Protein AF-A0AAD9QQB6-F1 (afdb_monomer_lite)

Sequence (171 aa):
MRALRDVTPCDVYANEARMSQCSCIGNFVDLTSCLRCDDSDITQTNSSLLHFPGIHPSTSRWLVENRKVKLVGIDTPSIDYGQSTLYESHRILYAENIPGLENVAHMDKLPAKGFTMYAAPMFIAGGSGGPCRIFARLDDKKCTVNAGDRLNSFGVLWVTLILAFIGFLDF

Organism: Acropora cervicornis (NCBI:txid6130)

Radius of gyration: 24.5 Å; chains: 1; bounding box: 67×31×81 Å

Secondary structure (DSSP, 8-state):
-----PBPHHHHHHHHHHHTTS-----EEE--TT-PPPGGGGG-S-GGG-----B-HHHHHHHHHHH--SEEE-SSS-SS-TT-SS-HHHHHHHHTT--EE-S---GGGS-SSSEEEEEEE---TT-S---EEEEEEEP--------S----HHHHHHHHHHHHHHTTS--

Structure (mmCIF, N/CA/C/O backbone):
data_AF-A0AAD9QQB6-F1
#
_entry.id   AF-A0AAD9QQB6-F1
#
loop_
_atom_site.group_PDB
_atom_site.id
_atom_site.type_symbol
_atom_site.label_atom_id
_atom_site.label_alt_id
_atom_site.label_comp_id
_atom_site.label_asym_id
_atom_site.label_entity_id
_atom_site.label_seq_id
_atom_site.pdbx_PDB_ins_code
_atom_site.Cartn_x
_atom_site.Cartn_y
_atom_site.Cartn_z
_atom_site.occupancy
_atom_site.B_iso_or_equiv
_atom_site.auth_seq_id
_atom_site.auth_comp_id
_atom_site.auth_asym_id
_atom_site.auth_atom_id
_atom_site.pdbx_PDB_model_num
ATOM 1 N N . MET A 1 1 ? -20.393 -5.158 -12.536 1.00 28.23 1 MET A N 1
ATOM 2 C CA . MET A 1 1 ? -19.004 -5.055 -13.029 1.00 28.23 1 MET A CA 1
ATOM 3 C C . MET A 1 1 ? -18.629 -3.585 -13.036 1.00 28.23 1 MET A C 1
ATOM 5 O O . MET A 1 1 ? -19.230 -2.825 -13.785 1.00 28.23 1 MET A O 1
ATOM 9 N N . ARG A 1 2 ? -17.754 -3.149 -12.125 1.00 39.59 2 ARG A N 1
ATOM 10 C CA . ARG A 1 2 ? -17.194 -1.791 -12.158 1.00 39.59 2 ARG A CA 1
ATOM 11 C C . ARG A 1 2 ? -16.016 -1.853 -13.132 1.00 39.59 2 ARG A C 1
ATOM 13 O O . ARG A 1 2 ? -15.224 -2.780 -13.020 1.00 39.59 2 ARG A O 1
ATOM 20 N N . ALA A 1 3 ? -15.966 -0.959 -14.118 1.00 39.19 3 ALA A N 1
ATOM 21 C CA . ALA A 1 3 ? -14.878 -0.921 -15.094 1.00 39.19 3 ALA A CA 1
ATOM 22 C C . ALA A 1 3 ? -13.520 -0.863 -14.375 1.00 39.19 3 ALA A C 1
ATOM 24 O O . ALA A 1 3 ? -13.401 -0.130 -13.390 1.00 39.19 3 ALA A O 1
ATOM 25 N N . LEU A 1 4 ? -12.540 -1.630 -14.863 1.00 59.97 4 LEU A N 1
ATOM 26 C CA . LEU A 1 4 ? -11.145 -1.561 -14.431 1.00 59.97 4 LEU A CA 1
ATOM 27 C C . LEU A 1 4 ? -10.637 -0.153 -14.756 1.00 59.97 4 LEU A C 1
ATOM 29 O O . LEU A 1 4 ? -10.310 0.155 -15.898 1.00 59.97 4 LEU A O 1
ATOM 33 N N . ARG A 1 5 ? -10.691 0.737 -13.771 1.00 69.44 5 ARG A N 1
ATOM 34 C CA . ARG A 1 5 ? -10.195 2.106 -13.872 1.00 69.44 5 ARG A CA 1
ATOM 35 C C . ARG A 1 5 ? -9.422 2.429 -12.614 1.00 69.44 5 ARG A C 1
ATOM 37 O O . ARG A 1 5 ? -9.797 1.970 -11.533 1.00 69.44 5 ARG A O 1
ATOM 44 N N . ASP A 1 6 ? -8.397 3.248 -12.773 1.00 72.00 6 ASP A N 1
ATOM 45 C CA . ASP A 1 6 ? -7.561 3.661 -11.658 1.00 72.00 6 ASP A CA 1
ATOM 46 C C . ASP A 1 6 ? -8.363 4.421 -10.603 1.00 72.00 6 ASP A C 1
ATOM 48 O O . ASP A 1 6 ? -9.362 5.101 -10.888 1.00 72.00 6 ASP A O 1
ATOM 52 N N . VAL A 1 7 ? -7.897 4.311 -9.363 1.00 73.88 7 VAL A N 1
ATOM 53 C CA . VAL A 1 7 ? -8.499 5.007 -8.230 1.00 73.88 7 VAL A CA 1
ATOM 54 C C . VAL A 1 7 ? -8.124 6.481 -8.302 1.00 73.88 7 VAL A C 1
ATOM 56 O O . VAL A 1 7 ? -6.943 6.831 -8.229 1.00 73.88 7 VAL A O 1
ATOM 59 N N . THR A 1 8 ? -9.128 7.350 -8.426 1.00 79.56 8 THR A N 1
ATOM 60 C CA . THR A 1 8 ? -8.969 8.813 -8.465 1.00 79.56 8 THR A CA 1
ATOM 61 C C . THR A 1 8 ? -9.259 9.447 -7.097 1.00 79.56 8 THR A C 1
ATOM 63 O O . THR A 1 8 ? -9.941 8.830 -6.273 1.00 79.56 8 THR A O 1
ATOM 66 N N . PRO A 1 9 ? -8.847 10.706 -6.840 1.00 73.56 9 PRO A N 1
ATOM 67 C CA . PRO A 1 9 ? -9.163 11.377 -5.577 1.00 73.56 9 PRO A CA 1
ATOM 68 C C . PRO A 1 9 ? -10.673 11.448 -5.311 1.00 73.56 9 PRO A C 1
ATOM 70 O O . PRO A 1 9 ? -11.120 11.286 -4.177 1.00 73.56 9 PRO A O 1
ATOM 73 N N . CYS A 1 10 ? -11.478 11.624 -6.364 1.00 75.31 10 CYS A N 1
ATOM 74 C CA . CYS A 1 10 ? -12.937 11.644 -6.276 1.00 75.31 10 CYS A CA 1
ATOM 75 C C . CYS A 1 10 ? -13.514 10.327 -5.739 1.00 75.31 10 CYS A C 1
ATOM 77 O O . CYS A 1 10 ? -14.522 10.350 -5.037 1.00 75.31 10 CYS A O 1
ATOM 79 N N . ASP A 1 11 ? -12.883 9.189 -6.038 1.00 71.31 11 ASP A N 1
ATOM 80 C CA . ASP A 1 11 ? -13.319 7.885 -5.533 1.00 71.31 11 ASP A CA 1
ATOM 81 C C . ASP A 1 11 ? -13.056 7.748 -4.040 1.00 71.31 11 ASP A C 1
ATOM 83 O O . ASP A 1 11 ? -13.922 7.264 -3.309 1.00 71.31 11 ASP A O 1
ATOM 87 N N . VAL A 1 12 ? -11.898 8.235 -3.585 1.00 69.94 12 VAL A N 1
ATOM 88 C CA . VAL A 1 12 ? -11.547 8.267 -2.161 1.00 69.94 12 VAL A CA 1
ATOM 89 C C . VAL A 1 12 ? -12.543 9.139 -1.404 1.00 69.94 12 VAL A C 1
ATOM 91 O O . VAL A 1 12 ? -13.150 8.676 -0.441 1.00 69.94 12 VAL A O 1
ATOM 94 N N . TYR A 1 13 ? -12.828 10.343 -1.905 1.00 68.19 13 TYR A N 1
ATOM 95 C CA . TYR A 1 13 ? -13.853 11.218 -1.333 1.00 68.19 13 TYR A CA 1
ATOM 96 C C . TYR A 1 13 ? -15.255 10.600 -1.341 1.00 68.19 13 TYR A C 1
ATOM 98 O O . TYR A 1 13 ? -15.980 10.702 -0.353 1.00 68.19 13 TYR A O 1
ATOM 106 N N . ALA A 1 14 ? -15.669 9.956 -2.435 1.00 65.00 14 ALA A N 1
ATOM 107 C CA . ALA A 1 14 ? -16.988 9.332 -2.529 1.00 65.00 14 ALA A CA 1
ATOM 108 C C . ALA A 1 14 ? -17.143 8.154 -1.555 1.00 65.00 14 ALA A C 1
ATOM 110 O O . ALA A 1 14 ? -18.246 7.899 -1.057 1.00 65.00 14 ALA A O 1
ATOM 111 N N . ASN A 1 15 ? -16.048 7.440 -1.286 1.00 64.31 15 ASN A N 1
ATOM 112 C CA . ASN A 1 15 ? -16.004 6.381 -0.290 1.00 64.31 15 ASN A CA 1
ATOM 113 C C . ASN A 1 15 ? -16.059 6.970 1.127 1.00 64.31 15 ASN A C 1
ATOM 115 O O . ASN A 1 15 ? -16.886 6.568 1.941 1.00 64.31 15 ASN A O 1
ATOM 119 N N . GLU A 1 16 ? -15.285 8.020 1.391 1.00 62.47 16 GLU A N 1
ATOM 120 C CA . GLU A 1 16 ? -15.314 8.742 2.663 1.00 62.47 16 GLU A CA 1
ATOM 121 C C . GLU A 1 16 ? -16.677 9.363 2.972 1.00 62.47 16 GLU A C 1
ATOM 123 O O . GLU A 1 16 ? -17.142 9.266 4.105 1.00 62.47 16 GLU A O 1
ATOM 128 N N . ALA A 1 17 ? -17.359 9.947 1.984 1.00 52.81 17 ALA A N 1
ATOM 129 C CA . ALA A 1 17 ? -18.699 10.503 2.153 1.00 52.81 17 ALA A CA 1
ATOM 130 C C . ALA A 1 17 ? -19.700 9.426 2.607 1.00 52.81 17 ALA A C 1
ATOM 132 O O . ALA A 1 17 ? -20.519 9.683 3.490 1.00 52.81 17 ALA A O 1
ATOM 133 N N . ARG A 1 18 ? -19.576 8.196 2.087 1.00 49.09 18 ARG A N 1
ATOM 134 C CA . ARG A 1 18 ? -20.337 7.023 2.556 1.00 49.09 18 ARG A CA 1
ATOM 135 C C . ARG A 1 18 ? -19.897 6.536 3.941 1.00 49.09 18 ARG A C 1
ATOM 137 O O . ARG A 1 18 ? -20.713 6.004 4.683 1.00 49.09 18 ARG A O 1
ATOM 144 N N . MET A 1 19 ? -18.630 6.728 4.300 1.00 46.62 19 MET A N 1
ATOM 145 C CA . MET A 1 19 ? -18.026 6.283 5.562 1.00 46.62 19 MET A CA 1
ATOM 146 C C . MET A 1 19 ? -18.023 7.347 6.680 1.00 46.62 19 MET A C 1
ATOM 148 O O . MET A 1 19 ? -17.506 7.085 7.774 1.00 46.62 19 MET A O 1
ATOM 152 N N . SER A 1 20 ? -18.548 8.548 6.420 1.00 40.22 20 SER A N 1
ATOM 153 C CA . SER A 1 20 ? -18.481 9.735 7.291 1.00 40.22 20 SER A CA 1
ATOM 154 C C . SER A 1 20 ? -19.296 9.626 8.589 1.00 40.22 20 SER A C 1
ATOM 156 O O . SER A 1 20 ? -19.210 10.501 9.446 1.00 40.22 20 SER A O 1
ATOM 158 N N . GLN A 1 21 ? -20.035 8.533 8.793 1.00 33.22 21 GLN A N 1
ATOM 159 C CA . GLN A 1 21 ? 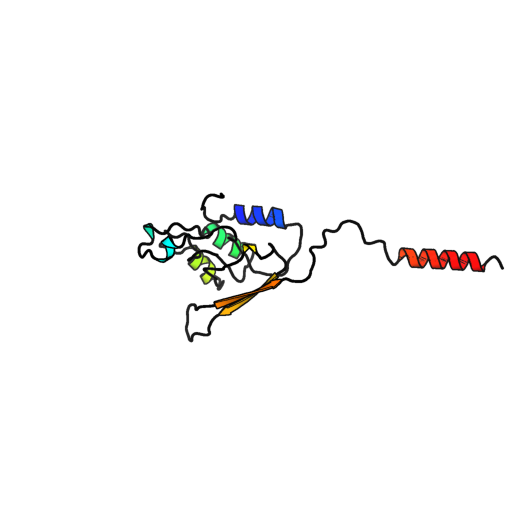-20.858 8.323 9.987 1.00 33.22 21 GLN A CA 1
ATOM 160 C C . GLN A 1 21 ? -20.141 7.678 11.184 1.00 33.22 21 GLN A C 1
ATOM 162 O O . GLN A 1 21 ? -20.745 7.580 12.248 1.00 33.22 21 GLN A O 1
ATOM 167 N N . CYS A 1 22 ? -18.874 7.262 11.075 1.00 28.17 22 CYS A N 1
ATOM 168 C CA . CYS A 1 22 ? -18.135 6.663 12.197 1.00 28.17 22 CYS A CA 1
ATOM 169 C C . CYS A 1 22 ? -16.646 7.069 12.198 1.00 28.17 22 CYS A C 1
ATOM 171 O O . CYS A 1 22 ? -15.919 6.872 11.217 1.00 28.17 22 CYS A O 1
ATOM 173 N N . SER A 1 23 ? -16.210 7.648 13.324 1.00 25.83 23 SER A N 1
ATOM 174 C CA . SER A 1 23 ? -14.825 8.029 13.641 1.00 25.83 23 SER A CA 1
ATOM 175 C C . SER A 1 23 ? -13.948 6.786 13.780 1.00 25.83 23 SER A C 1
ATOM 177 O O . SER A 1 23 ? -14.315 5.869 14.516 1.00 25.83 23 SER A O 1
ATOM 179 N N . CYS A 1 24 ? -12.800 6.733 13.100 1.00 26.70 24 CYS A N 1
ATOM 180 C CA . CYS A 1 24 ? -11.863 5.619 13.242 1.00 26.70 24 CYS A CA 1
ATOM 181 C C . CYS A 1 24 ? -10.421 6.100 13.397 1.00 26.70 24 CYS A C 1
ATOM 183 O O . CYS A 1 24 ? -9.908 6.876 12.596 1.00 26.70 24 CYS A O 1
ATOM 185 N N . ILE A 1 25 ? -9.794 5.587 14.453 1.00 30.23 25 ILE A N 1
ATOM 186 C CA . ILE A 1 25 ? -8.356 5.567 14.695 1.00 30.23 25 ILE A CA 1
ATOM 187 C C . ILE A 1 25 ? -7.823 4.357 13.918 1.00 30.23 25 ILE A C 1
ATOM 189 O O . ILE A 1 25 ? -8.184 3.230 14.238 1.00 30.23 25 ILE A O 1
ATOM 193 N N . GLY A 1 26 ? -7.015 4.594 12.884 1.00 37.66 26 GLY A N 1
ATOM 194 C CA . GLY A 1 26 ? -6.382 3.550 12.071 1.00 37.66 26 GLY A CA 1
ATOM 195 C C . GLY A 1 26 ? -5.950 4.098 10.709 1.00 37.66 26 GLY A C 1
ATOM 196 O O . GLY A 1 26 ? -6.780 4.290 9.832 1.00 37.66 26 GLY A O 1
ATOM 197 N N . ASN A 1 27 ? -4.658 4.392 10.533 1.00 53.03 27 ASN A N 1
ATOM 198 C CA . ASN A 1 27 ? -4.109 5.090 9.354 1.00 53.03 27 ASN A CA 1
ATOM 199 C C . ASN A 1 27 ? -3.740 4.137 8.195 1.00 53.03 27 ASN A C 1
ATOM 201 O O . ASN A 1 27 ? -2.662 4.274 7.610 1.00 53.03 27 ASN A O 1
ATOM 205 N N . PHE A 1 28 ? -4.600 3.160 7.904 1.00 50.81 28 PHE A N 1
ATOM 206 C CA . PHE A 1 28 ? -4.483 2.271 6.746 1.00 50.81 28 PHE A CA 1
ATOM 207 C C . PHE A 1 28 ? -5.584 2.634 5.755 1.00 50.81 28 PHE A C 1
ATOM 209 O O . PHE A 1 28 ? -6.761 2.640 6.118 1.00 50.81 28 PHE A O 1
ATOM 216 N N . VAL A 1 29 ? -5.199 2.971 4.526 1.00 53.47 29 VAL A N 1
ATOM 217 C CA . VAL A 1 29 ? -6.156 3.237 3.454 1.00 53.47 29 VAL A CA 1
ATOM 218 C C . VAL A 1 29 ? -6.070 2.085 2.470 1.00 53.47 29 VAL A C 1
ATOM 220 O O . VAL A 1 29 ? -5.090 1.947 1.741 1.00 53.47 29 VAL A O 1
ATOM 223 N N . ASP A 1 30 ? -7.112 1.262 2.488 1.00 52.75 30 ASP A N 1
ATOM 224 C CA . ASP A 1 30 ? -7.413 0.335 1.407 1.00 52.75 30 ASP A CA 1
ATOM 225 C C . ASP A 1 30 ? -8.139 1.105 0.302 1.00 52.75 30 ASP A C 1
ATOM 227 O O . ASP A 1 30 ? -9.185 1.720 0.537 1.00 52.75 30 ASP A O 1
ATOM 231 N N . LEU A 1 31 ? -7.565 1.095 -0.896 1.00 53.91 31 LEU A N 1
ATOM 232 C CA . LEU A 1 31 ? -8.129 1.781 -2.051 1.00 53.91 31 LEU A CA 1
ATOM 233 C C . LEU A 1 31 ? -8.850 0.835 -3.020 1.00 53.91 31 LEU A C 1
ATOM 235 O O . LEU A 1 31 ? -9.497 1.319 -3.949 1.00 53.91 31 LEU A O 1
ATOM 239 N N . THR A 1 32 ? -8.784 -0.484 -2.821 1.00 50.94 32 THR A N 1
ATOM 240 C CA . THR A 1 32 ? -8.959 -1.432 -3.936 1.00 50.94 32 THR A CA 1
ATOM 241 C C . THR A 1 32 ? -9.511 -2.799 -3.536 1.00 50.94 32 THR A C 1
ATOM 243 O O . THR A 1 32 ? -9.288 -3.762 -4.250 1.00 50.94 32 THR A O 1
ATOM 246 N N . SER A 1 33 ? -10.341 -2.924 -2.497 1.00 41.84 33 SER A N 1
ATOM 247 C CA . SER A 1 33 ? -11.085 -4.175 -2.196 1.00 41.84 33 SER A CA 1
ATOM 248 C C . SER A 1 33 ? -11.980 -4.746 -3.326 1.00 41.84 33 SER A C 1
ATOM 250 O O . SER A 1 33 ? -12.773 -5.654 -3.089 1.00 41.84 33 SER A O 1
ATOM 252 N N . CYS A 1 34 ? -11.914 -4.230 -4.556 1.00 37.38 34 CYS A N 1
ATOM 253 C CA . CYS A 1 34 ? -12.781 -4.591 -5.676 1.00 37.38 34 CYS A CA 1
ATOM 254 C C . CYS A 1 34 ? -12.036 -4.921 -6.985 1.00 37.38 34 CYS A C 1
ATOM 256 O O . CYS A 1 34 ? -12.717 -5.076 -8.001 1.00 37.38 34 CYS A O 1
ATOM 258 N N . LEU A 1 35 ? -10.699 -4.991 -7.019 1.00 51.78 35 LEU A N 1
ATOM 259 C CA . LEU A 1 35 ? -9.930 -4.979 -8.269 1.00 51.78 35 LEU A CA 1
ATOM 260 C C . LEU A 1 35 ? -9.037 -6.215 -8.420 1.00 51.78 35 LEU A C 1
ATOM 262 O O . LEU A 1 35 ? -7.816 -6.145 -8.492 1.00 51.78 35 LEU A O 1
ATOM 266 N N . ARG A 1 36 ? -9.676 -7.375 -8.554 1.00 53.06 36 ARG A N 1
ATOM 267 C CA . ARG A 1 36 ? -8.963 -8.633 -8.764 1.00 53.06 36 ARG A CA 1
ATOM 268 C C . ARG A 1 36 ? -8.235 -8.630 -10.117 1.00 53.06 36 ARG A 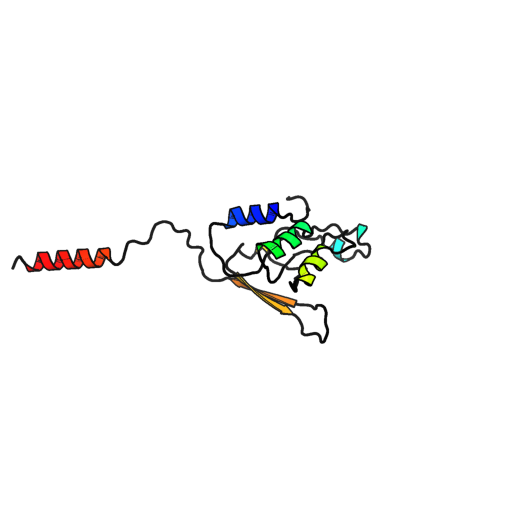C 1
ATOM 270 O O . ARG A 1 36 ? -8.880 -8.478 -11.153 1.00 53.06 36 ARG A O 1
ATOM 277 N N . CYS A 1 37 ? -6.920 -8.839 -10.100 1.00 53.91 37 CYS A N 1
ATOM 278 C CA . CYS A 1 37 ? -6.145 -9.185 -11.291 1.00 53.91 37 CYS A CA 1
ATOM 279 C C . CYS A 1 37 ? -6.443 -10.632 -11.720 1.00 53.91 37 CYS A C 1
ATOM 281 O O . CYS A 1 37 ? -6.639 -11.501 -10.865 1.00 53.91 37 CYS A O 1
ATOM 283 N N . ASP A 1 38 ? -6.495 -10.886 -13.028 1.00 55.44 38 ASP A N 1
ATOM 284 C CA . ASP A 1 38 ? -6.650 -12.244 -13.562 1.00 55.44 38 ASP A CA 1
ATOM 285 C C . ASP A 1 38 ? -5.293 -12.970 -13.552 1.00 55.44 38 ASP A C 1
ATOM 287 O O . ASP A 1 38 ? -4.248 -12.349 -13.765 1.00 55.44 38 ASP A O 1
ATOM 291 N N . ASP A 1 39 ? -5.287 -14.284 -13.308 1.00 56.19 39 ASP A N 1
ATOM 292 C CA . ASP A 1 39 ? -4.045 -15.051 -13.083 1.00 56.19 39 ASP A CA 1
ATOM 293 C C . ASP A 1 39 ? -3.115 -15.045 -14.320 1.00 56.19 39 ASP A C 1
ATOM 295 O O . ASP A 1 39 ? -1.901 -15.238 -14.203 1.00 56.19 39 ASP A O 1
ATOM 299 N N . SER A 1 40 ? -3.661 -14.773 -15.513 1.00 57.03 40 SER A N 1
ATOM 300 C CA . SER A 1 40 ? -2.902 -14.645 -16.764 1.00 57.03 40 SER A CA 1
ATOM 301 C C . SER A 1 40 ? -1.903 -13.487 -16.762 1.00 57.03 40 SER A C 1
ATOM 303 O O . SER A 1 40 ? -0.862 -13.584 -17.420 1.00 57.03 40 SER A O 1
ATOM 305 N N . ASP A 1 41 ? -2.183 -12.420 -16.014 1.00 59.31 41 ASP A N 1
ATOM 306 C CA . ASP A 1 41 ? -1.377 -11.196 -16.031 1.00 59.31 41 ASP A CA 1
ATOM 307 C C . ASP A 1 41 ? -0.093 -11.334 -15.200 1.00 59.31 41 ASP A C 1
ATOM 309 O O . ASP A 1 41 ? 0.874 -10.615 -15.423 1.00 59.31 41 ASP A O 1
ATOM 313 N N . ILE A 1 42 ? -0.006 -12.324 -14.307 1.00 60.47 42 ILE A N 1
ATOM 314 C CA . ILE A 1 42 ? 1.175 -12.549 -13.452 1.00 60.47 42 ILE A CA 1
ATOM 315 C C . ILE A 1 42 ? 2.353 -13.145 -14.250 1.00 60.47 42 ILE A C 1
ATOM 317 O O . ILE A 1 42 ? 3.512 -13.033 -13.854 1.00 60.47 42 ILE A O 1
ATOM 321 N N . THR A 1 43 ? 2.078 -13.779 -15.395 1.00 59.34 43 THR A N 1
ATOM 322 C CA . THR A 1 43 ? 3.090 -14.499 -16.196 1.00 59.34 43 THR A CA 1
ATOM 323 C C . THR A 1 43 ? 3.674 -13.682 -17.350 1.00 59.34 43 THR A C 1
ATOM 325 O O . THR A 1 43 ? 4.576 -14.154 -18.047 1.00 59.34 43 THR A O 1
ATOM 328 N N . GLN A 1 44 ? 3.186 -12.459 -17.569 1.00 64.25 44 GLN A N 1
ATOM 329 C CA . GLN A 1 44 ? 3.621 -11.626 -18.686 1.00 64.25 44 GLN A CA 1
ATOM 330 C C . GLN A 1 44 ? 4.874 -10.822 -18.349 1.00 64.25 44 GLN A C 1
ATOM 332 O O . GLN A 1 44 ? 4.932 -10.065 -17.388 1.00 64.25 44 GLN A O 1
ATOM 337 N N . THR A 1 45 ? 5.882 -10.947 -19.210 1.00 63.03 45 THR A N 1
ATOM 338 C CA . THR A 1 45 ? 7.149 -10.207 -19.111 1.00 63.03 45 THR A CA 1
ATOM 339 C C . THR A 1 45 ? 7.099 -8.835 -19.783 1.00 63.03 45 THR A C 1
ATOM 341 O O . THR A 1 45 ? 8.009 -8.029 -19.599 1.00 63.03 45 THR A O 1
ATOM 344 N N . ASN A 1 46 ? 6.052 -8.555 -20.566 1.00 70.56 46 ASN A N 1
ATOM 345 C CA . ASN A 1 46 ? 5.862 -7.279 -21.247 1.00 70.56 46 ASN A CA 1
ATOM 346 C C . ASN A 1 46 ? 4.816 -6.436 -20.510 1.00 70.56 46 ASN A C 1
ATOM 348 O O . ASN A 1 46 ? 3.628 -6.753 -20.550 1.00 70.56 46 ASN A O 1
ATOM 352 N N . SER A 1 47 ? 5.252 -5.324 -19.913 1.00 64.81 47 SER A N 1
ATOM 353 C CA . SER A 1 47 ? 4.383 -4.385 -19.191 1.00 64.81 47 SER A CA 1
ATOM 354 C C . SER A 1 47 ? 3.263 -3.794 -20.048 1.00 64.81 47 SER A C 1
ATOM 356 O O . SER A 1 47 ? 2.214 -3.438 -19.528 1.00 64.81 47 SER A O 1
ATOM 358 N N . SER A 1 48 ? 3.427 -3.747 -21.375 1.00 71.06 48 SER A N 1
ATOM 359 C CA . SER A 1 48 ? 2.392 -3.235 -22.287 1.00 71.06 48 SER A CA 1
ATOM 360 C C . SER A 1 48 ? 1.145 -4.123 -22.343 1.00 71.06 48 SER A C 1
ATOM 362 O O . SER A 1 48 ? 0.082 -3.660 -22.755 1.00 71.06 48 SER A O 1
ATOM 364 N N . LEU A 1 49 ? 1.275 -5.395 -21.960 1.00 74.50 49 LEU A N 1
ATOM 365 C CA . LEU A 1 49 ? 0.191 -6.375 -21.990 1.00 74.50 49 LEU A CA 1
ATOM 366 C C . LEU A 1 49 ? -0.509 -6.529 -20.627 1.00 74.50 49 LEU A C 1
ATOM 368 O O . LEU A 1 49 ? -1.607 -7.080 -20.581 1.00 74.50 49 LEU A O 1
ATOM 372 N N . LEU A 1 50 ? 0.073 -5.978 -19.555 1.00 75.69 50 LEU A N 1
ATOM 373 C CA . LEU A 1 50 ? -0.470 -6.043 -18.199 1.00 75.69 50 LEU A CA 1
ATOM 374 C C . LEU A 1 50 ? -1.670 -5.106 -18.046 1.00 75.69 50 LEU A C 1
ATOM 376 O O . LEU A 1 50 ? -1.525 -3.885 -18.149 1.00 75.69 50 LEU A O 1
ATOM 380 N N . HIS A 1 51 ? -2.844 -5.664 -17.751 1.00 76.50 51 HIS A N 1
ATOM 381 C CA . HIS A 1 51 ? -4.082 -4.902 -17.613 1.00 76.50 51 HIS A CA 1
ATOM 382 C C . HIS A 1 51 ? -4.678 -5.087 -16.224 1.00 76.50 51 HIS A C 1
ATOM 384 O O . HIS A 1 51 ? -5.691 -5.752 -16.023 1.00 76.50 51 HIS A O 1
ATOM 390 N N . PHE A 1 52 ? -4.082 -4.392 -15.263 1.00 78.06 52 PHE A N 1
ATOM 391 C CA . PHE A 1 52 ? -4.645 -4.261 -13.931 1.00 78.06 52 PHE A CA 1
ATOM 392 C C . PHE A 1 52 ? -4.727 -2.787 -13.521 1.00 78.06 52 PHE A C 1
ATOM 394 O O . PHE A 1 52 ? -3.896 -1.970 -13.937 1.00 78.06 52 PHE A O 1
ATOM 401 N N . PRO A 1 53 ? -5.748 -2.433 -12.733 1.00 78.75 53 PRO A N 1
ATOM 402 C CA . PRO A 1 53 ? -5.932 -1.076 -12.256 1.00 78.75 53 PRO A CA 1
ATOM 403 C C . PRO A 1 53 ? -4.937 -0.757 -11.138 1.00 78.75 53 PRO A C 1
ATOM 405 O O . PRO A 1 53 ? -4.532 -1.635 -10.376 1.00 78.75 53 PRO A O 1
ATOM 408 N N . GLY A 1 54 ? -4.582 0.517 -11.024 1.00 83.00 54 GLY A N 1
ATOM 409 C CA . GLY A 1 54 ? -3.700 1.006 -9.973 1.00 83.00 54 GLY A CA 1
ATOM 410 C C . GLY A 1 54 ? -4.243 2.243 -9.269 1.00 83.00 54 GLY A C 1
ATOM 411 O O . GLY A 1 54 ? -5.387 2.679 -9.449 1.00 83.00 54 GLY A O 1
ATOM 412 N N . ILE A 1 55 ? -3.390 2.842 -8.449 1.00 85.25 55 ILE A N 1
ATOM 413 C CA . ILE A 1 55 ? -3.642 4.137 -7.829 1.00 85.25 55 ILE A CA 1
ATOM 414 C C . ILE A 1 55 ? -3.144 5.215 -8.781 1.00 85.25 55 ILE A C 1
ATOM 416 O O . ILE A 1 55 ? -1.969 5.242 -9.152 1.00 85.25 55 ILE A O 1
ATOM 420 N N . HIS A 1 56 ? -4.030 6.139 -9.150 1.00 87.31 56 HIS A N 1
ATOM 421 C CA . HIS A 1 56 ? -3.638 7.253 -9.998 1.00 87.31 56 HIS A CA 1
ATOM 422 C C . HIS A 1 56 ? -2.678 8.198 -9.239 1.00 87.31 56 HIS A C 1
ATOM 424 O O . HIS A 1 56 ? -2.921 8.493 -8.063 1.00 87.31 56 HIS A O 1
ATOM 430 N N . PRO A 1 57 ? -1.641 8.771 -9.879 1.00 89.12 57 PRO A N 1
ATOM 431 C CA . PRO A 1 57 ? -0.649 9.620 -9.202 1.00 89.12 57 PRO A CA 1
ATOM 432 C C . PRO A 1 57 ? -1.238 10.839 -8.476 1.00 89.12 57 PRO A C 1
ATOM 434 O O . PRO A 1 57 ? -0.706 11.298 -7.464 1.00 89.12 57 PRO A O 1
ATOM 437 N N . SER A 1 58 ? -2.362 11.377 -8.965 1.00 88.12 58 SER A N 1
ATOM 438 C CA . SER A 1 58 ? -3.083 12.454 -8.268 1.00 88.12 58 SER A CA 1
ATOM 439 C C . SER A 1 58 ? -3.681 12.000 -6.932 1.00 88.12 58 SER A C 1
ATOM 441 O O . SER A 1 58 ? -3.691 12.781 -5.984 1.00 88.12 58 SER A O 1
ATOM 443 N N . THR A 1 59 ? -4.127 10.748 -6.830 1.00 85.56 59 THR A N 1
ATOM 444 C CA . THR A 1 59 ? -4.627 10.142 -5.588 1.00 85.56 59 THR A CA 1
ATOM 445 C C . THR A 1 59 ? -3.498 9.943 -4.593 1.00 85.56 59 THR A C 1
ATOM 447 O O . THR A 1 59 ? -3.657 10.294 -3.427 1.00 85.56 59 THR A O 1
ATOM 450 N N . SER A 1 60 ? -2.341 9.465 -5.053 1.00 86.81 60 SER A N 1
ATOM 451 C CA . SER A 1 60 ? -1.142 9.313 -4.222 1.00 86.81 60 SER A CA 1
ATOM 452 C C . SER A 1 60 ? -0.715 10.651 -3.606 1.00 86.81 60 SER A C 1
ATOM 454 O O . SER A 1 60 ? -0.542 10.735 -2.391 1.00 86.81 60 SER A O 1
ATOM 456 N N . ARG A 1 61 ? -0.653 11.727 -4.409 1.00 89.88 61 ARG A N 1
ATOM 457 C CA . ARG A 1 61 ? -0.395 13.094 -3.908 1.00 89.88 61 ARG A CA 1
ATOM 458 C C . ARG A 1 61 ? -1.443 13.541 -2.894 1.00 89.88 61 ARG A C 1
ATOM 460 O O . ARG A 1 61 ? -1.105 13.996 -1.806 1.00 89.88 61 ARG A O 1
ATOM 467 N N . TRP A 1 62 ? -2.718 13.351 -3.222 1.00 87.88 62 TRP A N 1
ATOM 468 C CA . TRP A 1 62 ? -3.805 13.765 -2.345 1.00 87.88 62 TRP A CA 1
ATOM 469 C C . TRP A 1 62 ? -3.765 13.048 -0.985 1.00 87.88 62 TRP A C 1
ATOM 471 O O . TRP A 1 62 ? -3.959 13.694 0.044 1.00 87.88 62 TRP A O 1
ATOM 481 N N . LEU A 1 63 ? -3.478 11.740 -0.959 1.00 85.12 63 LEU A N 1
ATOM 482 C CA . LEU A 1 63 ? -3.370 10.950 0.273 1.00 85.12 63 LEU A CA 1
ATOM 483 C C . LEU A 1 63 ? -2.233 11.428 1.179 1.00 85.12 63 LEU A C 1
ATOM 485 O O . LEU A 1 63 ? -2.425 11.547 2.395 1.00 85.12 63 LEU A O 1
ATOM 489 N N . VAL A 1 64 ? -1.072 11.718 0.591 1.00 87.00 64 VAL A N 1
ATOM 490 C CA . VAL A 1 64 ? 0.079 12.293 1.295 1.00 87.00 64 VAL A CA 1
ATOM 491 C C . VAL A 1 64 ? -0.311 13.624 1.940 1.00 87.00 64 VAL A C 1
ATOM 493 O O . VAL A 1 64 ? -0.174 13.794 3.152 1.00 87.00 64 VAL A O 1
ATOM 496 N N . GLU A 1 65 ? -0.867 14.538 1.146 1.00 87.62 65 GLU A N 1
ATOM 497 C CA . GLU A 1 65 ? -1.148 15.914 1.563 1.00 87.62 65 GLU A CA 1
ATOM 498 C C . GLU A 1 65 ? -2.297 16.007 2.582 1.00 87.62 65 GLU A C 1
ATOM 500 O O . GLU A 1 65 ? -2.222 16.773 3.543 1.00 87.62 65 GLU A O 1
ATOM 505 N N . ASN A 1 66 ? -3.364 15.219 2.401 1.00 83.75 66 ASN A N 1
ATOM 506 C CA . ASN A 1 66 ? -4.629 15.406 3.124 1.00 83.75 66 ASN A CA 1
ATOM 507 C C . ASN A 1 66 ? -4.878 14.383 4.237 1.00 83.75 66 ASN A C 1
ATOM 509 O O . ASN A 1 66 ? -5.733 14.616 5.098 1.00 83.75 66 ASN A O 1
ATOM 513 N N . ARG A 1 67 ? -4.211 13.222 4.208 1.00 77.00 67 ARG A N 1
ATOM 514 C CA . ARG A 1 67 ? -4.508 12.105 5.124 1.00 77.00 67 ARG A CA 1
ATOM 515 C C . ARG A 1 67 ? -3.308 11.601 5.908 1.00 77.00 67 ARG A C 1
ATOM 517 O O . ARG A 1 67 ? -3.528 10.964 6.935 1.00 77.00 67 ARG A O 1
ATOM 524 N N . LYS A 1 68 ? -2.073 11.913 5.490 1.00 79.00 68 LYS A N 1
ATOM 525 C CA . LYS A 1 68 ? -0.837 11.453 6.156 1.00 79.00 68 LYS A CA 1
ATOM 526 C C . LYS A 1 68 ? -0.885 9.947 6.450 1.00 79.00 68 LYS A C 1
ATOM 528 O O . LYS A 1 68 ? -0.679 9.501 7.584 1.00 79.00 68 LYS A O 1
ATOM 533 N N . VAL A 1 69 ? -1.262 9.177 5.431 1.00 81.94 69 VAL A N 1
ATOM 534 C CA . VAL A 1 69 ? -1.395 7.719 5.526 1.00 81.94 69 VAL A CA 1
ATOM 535 C C . VAL A 1 69 ? -0.049 7.088 5.871 1.00 81.94 69 VAL A C 1
ATOM 537 O O . VAL A 1 69 ? 0.995 7.603 5.490 1.00 81.94 69 VAL A O 1
ATOM 540 N N . LYS A 1 70 ? -0.064 5.985 6.626 1.00 83.75 70 LYS A N 1
ATOM 541 C CA . LYS A 1 70 ? 1.174 5.317 7.067 1.00 83.75 70 LYS A CA 1
ATOM 542 C C . LYS A 1 70 ? 1.531 4.092 6.236 1.00 83.75 70 LYS A C 1
ATOM 544 O O . LYS A 1 70 ? 2.645 3.598 6.337 1.00 83.75 70 LYS A O 1
ATOM 549 N N . LEU A 1 71 ? 0.561 3.565 5.500 1.00 84.44 71 LEU A N 1
ATOM 550 C CA . LEU A 1 71 ? 0.665 2.317 4.763 1.00 84.44 71 LEU A CA 1
ATOM 551 C C . LEU A 1 71 ? -0.451 2.288 3.719 1.00 84.44 71 LEU A C 1
ATOM 553 O O . LEU A 1 71 ? -1.599 2.611 4.045 1.00 84.44 71 LEU A O 1
ATOM 557 N N . VAL A 1 72 ? -0.114 1.891 2.497 1.00 87.19 72 VAL A N 1
ATOM 558 C CA . VAL A 1 72 ? -1.072 1.696 1.401 1.00 87.19 72 VAL A CA 1
ATOM 559 C C . VAL A 1 72 ? -1.098 0.218 1.037 1.00 87.19 72 VAL A C 1
ATOM 561 O O . VAL A 1 72 ? -0.053 -0.422 1.021 1.00 87.19 72 VAL A O 1
ATOM 564 N N . GLY A 1 73 ? -2.280 -0.338 0.786 1.00 86.38 73 GLY A N 1
ATOM 565 C CA . GLY A 1 73 ? -2.440 -1.724 0.345 1.00 86.38 73 GLY A CA 1
ATOM 566 C C . GLY A 1 73 ? -3.238 -1.809 -0.950 1.00 86.38 73 GLY A C 1
ATOM 567 O O . GLY A 1 73 ? -4.218 -1.080 -1.099 1.00 86.38 73 GLY A O 1
ATOM 568 N N . ILE A 1 74 ? -2.819 -2.696 -1.853 1.00 84.38 74 ILE A N 1
ATOM 569 C CA . ILE A 1 74 ? -3.502 -3.012 -3.109 1.00 84.38 74 ILE A CA 1
ATOM 570 C C . ILE A 1 74 ? -3.562 -4.531 -3.332 1.00 84.38 74 ILE A C 1
ATOM 572 O O . ILE A 1 74 ? -2.680 -5.275 -2.899 1.00 84.38 74 ILE A O 1
ATOM 576 N N . ASP A 1 75 ? -4.627 -5.005 -3.974 1.00 81.94 75 ASP A N 1
ATOM 577 C CA . ASP A 1 75 ? -4.851 -6.420 -4.298 1.00 81.94 75 ASP A CA 1
ATOM 578 C C . ASP A 1 75 ? -4.200 -6.852 -5.621 1.00 81.94 75 ASP A C 1
ATOM 580 O O . ASP A 1 75 ? -4.171 -8.042 -5.929 1.00 81.94 75 ASP A O 1
ATOM 584 N N . THR A 1 76 ? -3.641 -5.905 -6.374 1.00 79.31 76 THR A N 1
ATOM 585 C CA . THR A 1 76 ? -2.955 -6.133 -7.646 1.00 79.31 76 THR A CA 1
ATOM 586 C C . THR A 1 76 ? -1.440 -6.326 -7.463 1.00 79.31 76 THR A C 1
ATOM 588 O O . THR A 1 76 ? -0.895 -6.039 -6.386 1.00 79.31 76 THR A O 1
ATOM 591 N N . PRO A 1 77 ? -0.730 -6.784 -8.517 1.00 80.00 77 PRO A N 1
ATOM 592 C CA . PRO A 1 77 ? 0.714 -7.014 -8.471 1.00 80.00 77 PRO A CA 1
ATOM 593 C C . PRO A 1 77 ? 1.555 -5.744 -8.341 1.00 80.00 77 PRO A C 1
ATOM 595 O O . PRO A 1 77 ? 2.765 -5.851 -8.172 1.00 80.00 77 PRO A O 1
ATOM 598 N N . SER A 1 78 ? 0.953 -4.559 -8.486 1.00 83.62 78 SER A N 1
ATOM 599 C CA . SER A 1 78 ? 1.658 -3.289 -8.364 1.00 83.62 78 SER A CA 1
ATOM 600 C C . SER A 1 78 ? 0.729 -2.154 -7.944 1.00 83.62 78 SER A C 1
ATOM 602 O O . SER A 1 78 ? -0.437 -2.123 -8.325 1.00 83.62 78 SER A O 1
ATOM 604 N N . ILE A 1 79 ? 1.259 -1.186 -7.193 1.00 85.31 79 ILE A N 1
ATOM 605 C CA . ILE A 1 79 ? 0.529 0.029 -6.777 1.00 85.31 79 ILE A CA 1
ATOM 606 C C . ILE A 1 79 ? 0.144 0.908 -7.978 1.00 85.31 79 ILE A C 1
ATOM 608 O O . ILE A 1 79 ? -0.910 1.547 -7.981 1.00 85.31 79 ILE A O 1
ATOM 612 N N . ASP A 1 80 ? 1.006 0.969 -8.992 1.00 86.88 80 ASP A N 1
ATOM 613 C CA . ASP A 1 80 ? 0.744 1.673 -10.247 1.00 86.88 80 ASP A CA 1
ATOM 614 C C . ASP A 1 80 ? -0.036 0.773 -11.216 1.00 86.88 80 ASP A C 1
ATOM 616 O O . ASP A 1 80 ? -0.009 -0.444 -11.100 1.00 86.88 80 ASP A O 1
ATOM 620 N N . TYR A 1 81 ? -0.712 1.364 -12.200 1.00 83.31 81 TYR A N 1
ATOM 621 C CA . TYR A 1 81 ? -1.392 0.600 -13.249 1.00 83.31 81 TYR A CA 1
ATOM 622 C C . TYR A 1 81 ? -0.389 -0.206 -14.095 1.00 83.31 81 TYR A C 1
ATOM 624 O O . TYR A 1 81 ? 0.757 0.212 -14.275 1.00 83.31 81 TYR A O 1
ATOM 632 N N . GLY A 1 82 ? -0.819 -1.342 -14.656 1.00 78.69 82 GLY A N 1
ATOM 633 C CA . GLY A 1 82 ? 0.096 -2.331 -15.257 1.00 78.69 82 GLY A CA 1
ATOM 634 C C . GLY A 1 82 ? 0.998 -1.829 -16.387 1.00 78.69 82 GLY A C 1
ATOM 635 O O . GLY A 1 82 ? 2.142 -2.266 -16.509 1.00 78.69 82 GLY A O 1
ATOM 636 N N . GLN A 1 83 ? 0.527 -0.855 -17.162 1.00 81.00 83 GLN A N 1
ATOM 637 C CA . GLN A 1 83 ? 1.277 -0.255 -18.271 1.00 81.00 83 GLN A CA 1
ATOM 638 C C . GLN A 1 83 ? 2.191 0.905 -17.838 1.00 81.00 83 GLN A C 1
ATOM 640 O O . GLN A 1 83 ? 2.857 1.514 -18.678 1.00 81.00 83 GLN A O 1
ATOM 645 N N . SER A 1 84 ? 2.224 1.243 -16.547 1.00 81.94 84 SER A N 1
ATOM 646 C CA . SER A 1 84 ? 3.045 2.334 -16.028 1.00 81.94 84 SER A CA 1
ATOM 647 C C . SER A 1 84 ? 4.526 1.976 -16.113 1.00 81.94 84 SER A C 1
ATOM 649 O O . SER A 1 84 ? 4.970 0.953 -15.599 1.00 81.94 84 SER A O 1
ATOM 651 N N . THR A 1 85 ? 5.313 2.843 -16.747 1.00 80.44 85 THR A N 1
ATOM 652 C CA . THR A 1 85 ? 6.777 2.698 -16.852 1.00 80.44 85 THR A CA 1
ATOM 653 C C . THR A 1 85 ? 7.532 3.604 -15.885 1.00 80.44 85 THR A C 1
ATOM 655 O O . THR A 1 85 ? 8.707 3.376 -15.605 1.00 80.44 85 THR A O 1
ATOM 658 N N . LEU A 1 86 ? 6.870 4.649 -15.381 1.00 84.44 86 LEU A N 1
ATOM 659 C CA . LEU A 1 86 ? 7.475 5.672 -14.526 1.00 84.44 86 LEU A CA 1
ATOM 660 C C . LEU A 1 86 ? 7.224 5.437 -13.034 1.00 84.44 86 LEU A C 1
ATOM 662 O O . LEU A 1 86 ? 7.894 6.075 -12.216 1.00 84.44 86 LEU A O 1
ATOM 666 N N . TYR A 1 87 ? 6.279 4.551 -12.696 1.00 88.00 87 TYR A N 1
ATOM 667 C CA . TYR A 1 87 ? 5.894 4.196 -11.326 1.00 88.00 87 TYR A CA 1
ATOM 668 C C . TYR A 1 87 ? 5.690 5.430 -10.435 1.00 88.00 87 TYR A C 1
ATOM 670 O O . TYR A 1 87 ? 6.279 5.573 -9.360 1.00 88.00 87 TYR A O 1
ATOM 678 N N . GLU A 1 88 ? 4.927 6.403 -10.939 1.00 90.31 88 GLU A N 1
ATOM 679 C CA . GLU A 1 88 ? 4.786 7.701 -10.286 1.00 90.31 88 GLU A CA 1
ATOM 680 C C . GLU A 1 88 ? 4.137 7.569 -8.907 1.00 90.31 88 GLU A C 1
ATOM 682 O O . GLU A 1 88 ? 4.567 8.252 -7.974 1.00 90.31 88 GLU A O 1
ATOM 687 N N . SER A 1 89 ? 3.160 6.670 -8.747 1.00 89.06 89 SER A N 1
ATOM 688 C CA . SER A 1 89 ? 2.515 6.439 -7.454 1.00 89.06 89 SER A CA 1
ATOM 689 C C . SER A 1 89 ? 3.487 5.853 -6.431 1.00 89.06 89 SER A C 1
ATOM 691 O O . SER A 1 89 ? 3.533 6.359 -5.308 1.00 89.06 89 SER A O 1
ATOM 693 N N . HIS A 1 90 ? 4.340 4.894 -6.816 1.00 90.88 90 HIS A N 1
ATOM 694 C CA . HIS A 1 90 ? 5.425 4.422 -5.942 1.00 90.88 90 HIS A CA 1
ATOM 695 C C . HIS A 1 90 ? 6.342 5.560 -5.504 1.00 90.88 90 HIS A C 1
ATOM 697 O O . HIS A 1 90 ? 6.634 5.710 -4.320 1.00 90.88 90 HIS A O 1
ATOM 703 N N . ARG A 1 91 ? 6.796 6.383 -6.457 1.00 92.94 91 ARG A N 1
ATOM 704 C CA . ARG A 1 91 ? 7.744 7.469 -6.177 1.00 92.94 91 ARG A CA 1
ATOM 705 C C . ARG A 1 91 ? 7.168 8.491 -5.205 1.00 92.94 91 ARG A C 1
ATOM 707 O O . ARG A 1 91 ? 7.883 8.928 -4.310 1.00 92.94 91 ARG A O 1
ATOM 714 N N . ILE A 1 92 ? 5.898 8.855 -5.370 1.00 92.00 92 ILE A N 1
ATOM 715 C CA . ILE A 1 92 ? 5.214 9.813 -4.493 1.00 92.00 92 ILE A CA 1
ATOM 716 C C . ILE A 1 92 ? 5.074 9.248 -3.074 1.00 92.00 92 ILE A C 1
ATOM 718 O O . ILE A 1 92 ? 5.382 9.945 -2.113 1.00 92.00 92 ILE A O 1
ATOM 722 N N . LEU A 1 93 ? 4.641 7.992 -2.932 1.00 89.50 93 LEU A N 1
ATOM 723 C CA . LEU A 1 93 ? 4.431 7.376 -1.617 1.00 89.50 93 LEU A CA 1
ATOM 724 C C . LEU A 1 93 ? 5.757 7.107 -0.886 1.00 89.50 93 LEU A C 1
ATOM 726 O O . LEU A 1 93 ? 5.897 7.423 0.295 1.00 89.50 93 LEU A O 1
ATOM 730 N N . TYR A 1 94 ? 6.760 6.572 -1.586 1.00 92.00 94 TYR A N 1
ATOM 731 C CA . TYR A 1 94 ? 8.050 6.221 -0.984 1.00 92.00 94 TYR A CA 1
ATOM 732 C C . TYR A 1 94 ? 8.922 7.436 -0.673 1.00 92.00 94 TYR A C 1
ATOM 734 O O . TYR A 1 94 ? 9.698 7.378 0.279 1.00 92.00 94 TYR A O 1
ATOM 742 N N . ALA A 1 95 ? 8.760 8.552 -1.395 1.00 92.75 95 ALA A N 1
ATOM 743 C CA . ALA A 1 95 ? 9.403 9.817 -1.032 1.00 92.75 95 ALA A CA 1
ATOM 744 C C . ALA A 1 95 ? 9.005 10.288 0.378 1.00 92.75 95 ALA A C 1
ATOM 746 O O . ALA A 1 95 ? 9.820 10.869 1.088 1.00 92.75 95 ALA A O 1
ATOM 747 N N . GLU A 1 96 ? 7.784 9.965 0.804 1.00 91.75 96 GLU A N 1
ATOM 748 C CA . GLU A 1 96 ? 7.236 10.305 2.121 1.00 91.75 96 GLU A CA 1
ATOM 749 C C . GLU A 1 96 ? 7.367 9.156 3.132 1.00 91.75 96 GLU A C 1
ATOM 751 O O . GLU A 1 96 ? 6.768 9.185 4.208 1.00 91.75 96 GLU A O 1
ATOM 756 N N . ASN A 1 97 ? 8.165 8.134 2.801 1.00 90.31 97 ASN A N 1
ATOM 757 C CA . ASN A 1 97 ? 8.400 6.953 3.630 1.00 90.31 97 ASN A CA 1
ATOM 758 C C . ASN A 1 97 ? 7.106 6.187 3.981 1.00 90.31 97 ASN A C 1
ATOM 760 O O . ASN A 1 97 ? 6.958 5.659 5.086 1.00 90.31 97 ASN A O 1
ATOM 764 N N . ILE A 1 98 ? 6.159 6.140 3.036 1.00 89.25 98 ILE A N 1
ATOM 765 C CA . ILE A 1 98 ? 4.892 5.414 3.156 1.00 89.25 98 ILE A CA 1
ATOM 766 C C . ILE A 1 98 ? 5.029 4.072 2.422 1.00 89.25 98 ILE A C 1
ATOM 768 O O . ILE A 1 98 ? 4.955 4.049 1.194 1.00 89.25 98 ILE A O 1
ATOM 772 N N . PRO A 1 99 ? 5.227 2.947 3.130 1.00 88.50 99 PRO A N 1
ATOM 773 C CA . PRO A 1 99 ? 5.337 1.636 2.499 1.00 88.50 99 PRO A CA 1
ATOM 774 C C . PRO A 1 99 ? 4.034 1.184 1.824 1.00 88.50 99 PRO A C 1
ATOM 776 O O . PRO A 1 99 ? 2.928 1.574 2.216 1.00 88.50 99 PRO A O 1
ATOM 779 N N . GLY A 1 100 ? 4.188 0.312 0.828 1.00 89.12 100 GLY A N 1
ATOM 780 C CA . GLY A 1 100 ? 3.103 -0.330 0.097 1.00 89.12 100 GLY A CA 1
ATOM 781 C C . GLY A 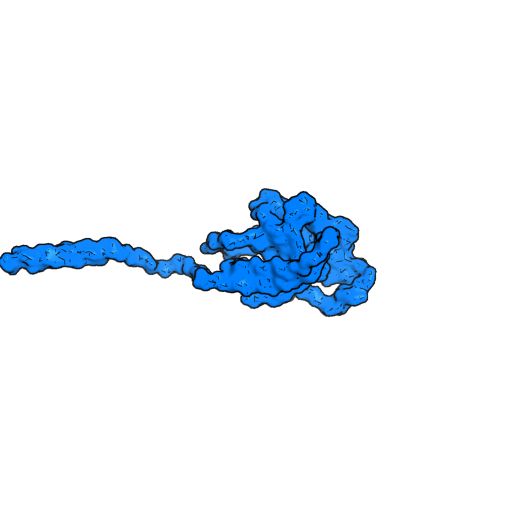1 100 ? 3.022 -1.831 0.376 1.00 89.12 100 GLY A C 1
ATOM 782 O O . GLY A 1 100 ? 4.042 -2.483 0.596 1.00 89.12 100 GLY A O 1
ATOM 783 N N . LEU A 1 101 ? 1.809 -2.377 0.372 1.00 88.75 101 LEU A N 1
ATOM 784 C CA . LEU A 1 101 ? 1.527 -3.810 0.368 1.00 88.75 101 LEU A CA 1
ATOM 785 C C . LEU A 1 101 ? 0.835 -4.166 -0.942 1.00 88.75 101 LEU A C 1
ATOM 787 O O . LEU A 1 101 ? -0.197 -3.590 -1.270 1.00 88.75 101 LEU A O 1
ATOM 791 N N . GLU A 1 102 ? 1.387 -5.134 -1.654 1.00 88.50 102 GLU A N 1
ATOM 792 C CA . GLU A 1 102 ? 0.864 -5.624 -2.930 1.00 88.50 102 GLU A CA 1
ATOM 793 C C . GLU A 1 102 ? 0.290 -7.032 -2.750 1.00 88.50 102 GLU A C 1
ATOM 795 O O . GLU A 1 102 ? 0.637 -7.735 -1.791 1.00 88.50 102 GLU A O 1
ATOM 800 N N . ASN A 1 103 ? -0.580 -7.454 -3.671 1.00 85.75 103 ASN A N 1
ATOM 801 C CA . ASN A 1 103 ? -1.250 -8.758 -3.635 1.00 85.75 103 ASN A CA 1
ATOM 802 C C . ASN A 1 103 ? -1.982 -9.045 -2.307 1.00 85.75 103 ASN A C 1
ATOM 804 O O . ASN A 1 103 ? -1.969 -10.171 -1.791 1.00 85.75 103 ASN A O 1
ATOM 808 N N . VAL A 1 104 ? -2.625 -8.030 -1.722 1.00 83.62 104 VAL A N 1
ATOM 809 C CA . VAL A 1 104 ? -3.397 -8.201 -0.487 1.00 83.62 104 VAL A CA 1
ATOM 810 C C . VAL A 1 104 ? -4.691 -8.967 -0.778 1.00 83.62 104 VAL A C 1
ATOM 812 O O . VAL A 1 104 ? -5.607 -8.471 -1.426 1.00 83.62 104 VAL A O 1
ATOM 815 N N . ALA A 1 105 ? -4.787 -10.193 -0.270 1.00 82.69 105 ALA A N 1
ATOM 816 C CA . ALA A 1 105 ? -5.952 -11.053 -0.463 1.00 82.69 105 ALA A CA 1
ATOM 817 C C . ALA A 1 105 ? -7.031 -10.866 0.623 1.00 82.69 105 ALA A C 1
ATOM 819 O O . ALA A 1 105 ? -6.756 -10.426 1.737 1.00 82.69 105 ALA A O 1
ATOM 820 N N . HIS A 1 106 ? -8.251 -11.326 0.321 1.00 80.94 106 HIS A N 1
ATOM 821 C CA . HIS A 1 106 ? -9.386 -11.428 1.254 1.00 80.94 106 HIS A CA 1
ATOM 822 C C . HIS A 1 106 ? -9.900 -10.104 1.846 1.00 80.94 106 HIS A C 1
ATOM 824 O O . HIS A 1 106 ? -10.484 -10.093 2.934 1.00 80.94 106 HIS A O 1
ATOM 830 N N . MET A 1 107 ? -9.718 -8.994 1.129 1.00 75.12 107 MET A N 1
ATOM 831 C CA . MET A 1 107 ? -10.236 -7.683 1.538 1.00 75.12 107 MET A CA 1
ATOM 832 C C . MET A 1 107 ? -11.772 -7.635 1.573 1.00 75.12 107 MET A C 1
ATOM 834 O O . MET A 1 107 ? -12.343 -6.885 2.357 1.00 75.12 107 MET A O 1
ATOM 838 N N . ASP A 1 108 ? -12.446 -8.505 0.815 1.00 79.94 108 ASP A N 1
ATOM 839 C CA . ASP A 1 108 ? -13.902 -8.699 0.822 1.00 79.94 108 ASP A CA 1
ATOM 840 C C . ASP A 1 108 ? -14.462 -9.152 2.182 1.00 79.94 108 ASP A C 1
ATOM 842 O O . ASP A 1 108 ? -15.646 -8.969 2.465 1.00 79.94 108 ASP A O 1
ATOM 846 N N . LYS A 1 109 ? -13.614 -9.732 3.039 1.00 80.88 109 LYS A N 1
ATOM 847 C CA . LYS A 1 109 ? -13.997 -10.228 4.369 1.00 80.88 109 LYS A CA 1
ATOM 848 C C . LYS A 1 109 ? -13.825 -9.185 5.470 1.00 80.88 109 LYS A C 1
ATOM 850 O O . LYS A 1 109 ? -14.239 -9.436 6.603 1.00 80.88 109 LYS A O 1
ATOM 855 N N . LEU A 1 110 ? -13.188 -8.053 5.171 1.00 79.25 110 LEU A N 1
ATOM 856 C CA . LEU A 1 110 ? -12.937 -6.997 6.143 1.00 79.25 110 LEU A CA 1
ATOM 857 C C . LEU A 1 110 ? -14.022 -5.918 6.060 1.00 79.25 110 LEU A C 1
ATOM 859 O O . LEU A 1 110 ? -14.469 -5.556 4.971 1.00 79.25 110 LEU A O 1
ATOM 863 N N . PRO A 1 111 ? -14.463 -5.371 7.204 1.00 79.56 111 PRO A N 1
ATOM 864 C CA . PRO A 1 111 ? -15.316 -4.198 7.195 1.00 79.56 111 PRO A CA 1
ATOM 865 C C . PRO A 1 111 ? -14.524 -2.988 6.687 1.00 79.56 111 PRO A C 1
ATOM 867 O O . PRO A 1 111 ? -13.315 -2.892 6.875 1.00 79.56 111 PRO A O 1
ATOM 870 N N . ALA A 1 112 ? -15.231 -2.008 6.126 1.00 75.56 112 ALA A N 1
ATOM 871 C CA . ALA A 1 112 ? -14.651 -0.743 5.669 1.00 75.56 112 ALA A CA 1
ATOM 872 C C . ALA A 1 112 ? -13.772 -0.036 6.726 1.00 75.56 112 ALA A C 1
ATOM 874 O O . ALA A 1 112 ? -12.840 0.682 6.376 1.00 75.56 112 ALA A O 1
ATOM 875 N N . LYS A 1 113 ? -14.095 -0.201 8.017 1.00 74.94 113 LYS A N 1
ATOM 876 C CA . LYS A 1 113 ? -13.363 0.347 9.166 1.00 74.94 113 LYS A CA 1
ATOM 877 C C . LYS A 1 113 ? -13.551 -0.552 10.396 1.00 74.94 113 LYS A C 1
ATOM 879 O O . LYS A 1 113 ? -14.434 -1.405 10.402 1.00 74.94 113 LYS A O 1
ATOM 884 N N . GLY A 1 114 ? -12.784 -0.304 11.460 1.00 77.00 114 GLY A N 1
ATOM 885 C CA . GLY A 1 114 ? -12.919 -1.028 12.735 1.00 77.00 114 GLY A CA 1
ATOM 886 C C . GLY A 1 114 ? -12.148 -2.346 12.769 1.00 77.00 114 GLY A C 1
ATOM 887 O O . GLY A 1 114 ? -12.595 -3.320 13.369 1.00 77.00 114 GLY A O 1
ATOM 888 N N . PHE A 1 115 ? -11.009 -2.389 12.087 1.00 82.38 115 PHE A N 1
ATOM 889 C CA . PHE A 1 115 ? -10.062 -3.483 12.185 1.00 82.38 115 PHE A CA 1
ATOM 890 C C . PHE A 1 115 ? -8.658 -2.923 12.382 1.00 82.38 115 PHE A C 1
ATOM 892 O O . PHE A 1 115 ? -8.307 -1.861 11.863 1.00 82.38 115 PHE A O 1
ATOM 899 N N . THR A 1 116 ? -7.839 -3.680 13.097 1.00 83.62 116 THR A N 1
ATOM 900 C CA . THR A 1 116 ? -6.410 -3.432 13.221 1.00 83.62 116 THR A CA 1
ATOM 901 C C . THR A 1 116 ? -5.672 -4.399 12.307 1.00 83.62 116 THR A C 1
ATOM 903 O O . THR A 1 116 ? -5.786 -5.616 12.461 1.00 83.62 116 THR A O 1
ATOM 906 N N . MET A 1 117 ? -4.907 -3.870 11.354 1.00 85.12 117 MET A N 1
ATOM 907 C CA . MET A 1 117 ? -4.066 -4.674 10.470 1.00 85.12 117 MET A CA 1
ATOM 908 C C . MET A 1 117 ? -2.636 -4.755 10.998 1.00 85.12 117 MET A C 1
ATOM 910 O O . MET A 1 117 ? -2.059 -3.759 11.432 1.00 85.12 117 MET A O 1
ATOM 914 N N . TYR A 1 118 ? -2.056 -5.942 10.890 1.00 88.06 118 TYR A N 1
ATOM 915 C CA . TYR A 1 118 ? -0.663 -6.226 11.176 1.00 88.06 118 TYR A CA 1
ATOM 916 C C . TYR A 1 118 ? 0.009 -6.715 9.898 1.00 88.06 118 TYR A C 1
ATOM 918 O O . TYR A 1 118 ? -0.473 -7.638 9.241 1.00 88.06 118 TYR A O 1
ATOM 926 N N . ALA A 1 119 ? 1.136 -6.095 9.567 1.00 88.88 119 ALA A N 1
ATOM 927 C CA . ALA A 1 119 ? 2.002 -6.491 8.472 1.00 88.88 119 ALA A CA 1
ATOM 928 C C . ALA A 1 119 ? 3.346 -6.906 9.078 1.00 88.88 119 ALA A C 1
ATOM 930 O O . ALA A 1 119 ? 4.049 -6.074 9.651 1.00 88.88 119 ALA A O 1
ATOM 931 N N . ALA A 1 120 ? 3.669 -8.197 9.004 1.00 88.88 120 ALA A N 1
ATOM 932 C CA . ALA A 1 120 ? 4.927 -8.755 9.487 1.00 88.88 120 ALA A CA 1
ATOM 933 C C . ALA A 1 120 ? 5.824 -9.122 8.289 1.00 88.88 120 ALA A C 1
ATOM 935 O O . ALA A 1 120 ? 5.727 -10.248 7.780 1.00 88.88 120 ALA A O 1
ATOM 936 N N . PRO A 1 121 ? 6.656 -8.185 7.791 1.00 89.94 121 PRO A N 1
ATOM 937 C CA . PRO A 1 121 ? 7.615 -8.471 6.733 1.00 89.94 121 PRO A CA 1
ATOM 938 C C . PRO A 1 121 ? 8.767 -9.334 7.250 1.00 89.94 121 PRO A C 1
ATOM 940 O O . PRO A 1 121 ? 9.128 -9.295 8.428 1.00 89.94 121 PRO A O 1
ATOM 943 N N . MET A 1 122 ? 9.380 -10.094 6.348 1.00 92.19 122 MET A N 1
ATOM 944 C CA . MET A 1 122 ? 10.656 -10.745 6.620 1.00 92.19 122 MET A CA 1
ATOM 945 C C . MET A 1 122 ? 11.764 -9.693 6.779 1.00 92.19 122 MET A C 1
ATOM 947 O O . MET A 1 122 ? 11.922 -8.814 5.933 1.00 92.19 122 MET A O 1
ATOM 951 N N . PHE A 1 123 ? 12.560 -9.799 7.843 1.00 88.12 123 PHE A N 1
ATOM 952 C CA . PHE A 1 123 ? 13.699 -8.909 8.066 1.00 88.12 123 PHE A CA 1
ATOM 953 C C . PHE A 1 123 ? 14.866 -9.299 7.155 1.00 88.12 123 PHE A C 1
ATOM 955 O O . PHE A 1 123 ? 15.604 -10.239 7.443 1.00 88.12 123 PHE A O 1
ATOM 962 N N . ILE A 1 124 ? 15.031 -8.564 6.056 1.00 91.50 124 ILE A N 1
ATOM 963 C CA . ILE A 1 124 ? 16.148 -8.714 5.121 1.00 91.50 124 ILE A CA 1
ATOM 964 C C . ILE A 1 124 ? 17.105 -7.537 5.328 1.00 91.50 124 ILE A C 1
ATOM 966 O O . ILE A 1 124 ? 16.703 -6.375 5.241 1.00 91.50 124 ILE A O 1
ATOM 970 N N . ALA A 1 125 ? 18.377 -7.822 5.614 1.00 91.88 125 ALA A N 1
ATOM 971 C CA . ALA A 1 125 ? 19.385 -6.788 5.828 1.00 91.88 125 ALA A CA 1
ATOM 972 C C . ALA A 1 125 ? 19.585 -5.954 4.551 1.00 91.88 125 ALA A C 1
ATOM 974 O O . ALA A 1 125 ? 19.928 -6.498 3.504 1.00 91.88 125 ALA A O 1
ATOM 975 N N . GLY A 1 126 ? 19.348 -4.640 4.638 1.00 90.25 126 GLY A N 1
ATOM 976 C CA . GLY A 1 126 ? 19.425 -3.732 3.487 1.00 90.25 126 GLY A CA 1
ATOM 977 C C . GLY A 1 126 ? 18.348 -3.962 2.418 1.00 90.25 126 GLY A C 1
ATOM 978 O O . GLY A 1 126 ? 18.487 -3.457 1.308 1.00 90.25 126 GLY A O 1
ATOM 979 N N . GLY A 1 127 ? 17.297 -4.732 2.721 1.00 86.81 127 GLY A N 1
ATOM 980 C CA . GLY A 1 127 ? 16.213 -4.998 1.779 1.00 86.81 127 GLY A CA 1
ATOM 981 C C . GLY A 1 127 ? 15.370 -3.752 1.509 1.00 86.81 127 GLY A C 1
ATOM 982 O O . GLY A 1 127 ? 14.975 -3.053 2.440 1.00 86.81 127 GLY A O 1
ATOM 983 N N . SER A 1 128 ? 15.057 -3.500 0.237 1.00 86.19 128 SER A N 1
ATOM 984 C CA . SER A 1 128 ? 14.076 -2.483 -0.174 1.00 86.19 128 SER A CA 1
ATOM 985 C C . SER A 1 128 ? 12.628 -2.931 0.054 1.00 86.19 128 SER A C 1
ATOM 987 O O . SER A 1 128 ? 11.727 -2.103 0.129 1.00 86.19 128 SER A O 1
ATOM 989 N N . GLY A 1 129 ? 12.408 -4.240 0.174 1.00 88.81 129 GLY A N 1
ATOM 990 C CA . GLY A 1 129 ? 11.119 -4.875 0.401 1.00 88.81 129 GLY A CA 1
ATOM 991 C C . GLY A 1 129 ? 11.298 -6.376 0.624 1.00 88.81 129 GLY A C 1
ATOM 992 O O . GLY A 1 129 ? 12.396 -6.916 0.470 1.00 88.81 129 GLY A O 1
ATOM 993 N N . GLY A 1 130 ? 10.225 -7.059 1.009 1.00 89.00 130 GL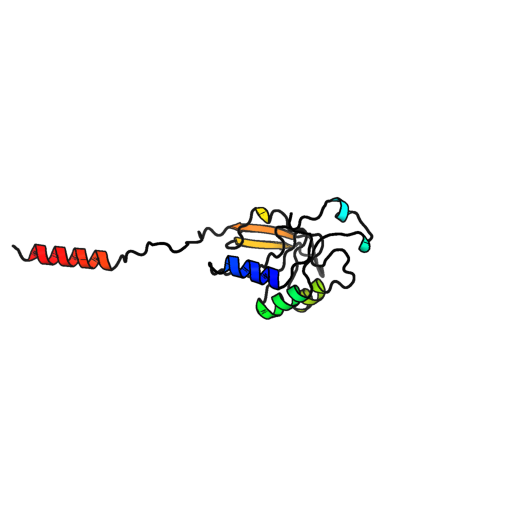Y A N 1
ATOM 994 C CA . GLY A 1 130 ? 10.254 -8.496 1.246 1.00 89.00 130 GLY A CA 1
ATOM 995 C C . GLY A 1 130 ? 8.856 -9.078 1.430 1.00 89.00 130 GLY A C 1
ATOM 996 O O . GLY A 1 130 ? 7.903 -8.330 1.664 1.00 89.00 130 GLY A O 1
ATOM 997 N N . PRO A 1 131 ? 8.718 -10.411 1.338 1.00 90.38 131 PRO A N 1
ATOM 998 C CA . PRO A 1 131 ? 7.444 -11.070 1.575 1.00 90.38 131 PRO A CA 1
ATOM 999 C C . PRO A 1 131 ? 6.947 -10.764 2.991 1.00 90.38 131 PRO A C 1
ATOM 1001 O O . PRO A 1 131 ? 7.716 -10.757 3.958 1.00 90.38 131 PRO A O 1
ATOM 1004 N N . CYS A 1 132 ? 5.645 -10.515 3.104 1.00 89.25 132 CYS A N 1
ATOM 1005 C CA . CYS A 1 132 ? 5.004 -10.081 4.335 1.00 89.25 132 CYS A CA 1
ATOM 1006 C C . CYS A 1 132 ? 3.807 -10.966 4.662 1.00 89.25 132 CYS A C 1
ATOM 1008 O O . CYS A 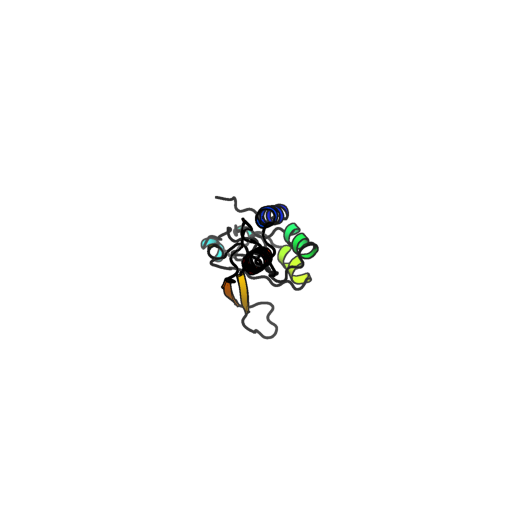1 132 ? 2.974 -11.255 3.802 1.00 89.25 132 CYS A O 1
ATOM 1010 N N . ARG A 1 133 ? 3.701 -11.388 5.926 1.00 92.25 133 ARG A N 1
ATOM 1011 C CA . ARG A 1 133 ? 2.484 -12.023 6.427 1.00 92.25 133 ARG A CA 1
ATOM 1012 C C . ARG A 1 133 ? 1.557 -10.943 6.969 1.00 92.25 133 ARG A C 1
ATOM 1014 O O . ARG A 1 133 ? 1.849 -10.329 7.995 1.00 92.25 133 ARG A O 1
ATOM 1021 N N . ILE A 1 134 ? 0.428 -10.759 6.292 1.00 90.19 134 ILE A N 1
ATOM 1022 C CA . ILE A 1 134 ? -0.616 -9.817 6.694 1.00 90.19 134 ILE A CA 1
ATOM 1023 C C . ILE A 1 134 ? -1.704 -10.573 7.459 1.00 90.19 134 ILE A C 1
ATOM 1025 O O . ILE A 1 134 ? -2.122 -11.663 7.061 1.00 90.19 134 ILE A O 1
ATOM 1029 N N . PHE A 1 135 ? -2.159 -10.003 8.568 1.00 89.19 135 PHE A N 1
ATOM 1030 C CA . PHE A 1 135 ? -3.339 -10.467 9.289 1.00 89.19 135 PHE A CA 1
ATOM 1031 C C . PHE A 1 135 ? -4.073 -9.278 9.898 1.00 89.19 135 PHE A C 1
ATOM 1033 O O . PHE A 1 135 ? -3.465 -8.286 10.293 1.00 89.19 135 PHE A O 1
ATOM 1040 N N . ALA A 1 136 ? -5.394 -9.376 9.973 1.00 88.62 136 ALA A N 1
ATOM 1041 C CA . ALA A 1 136 ? -6.238 -8.343 10.544 1.00 88.62 136 ALA A CA 1
ATOM 1042 C C . ALA A 1 136 ? -7.000 -8.899 11.744 1.00 88.62 136 ALA A C 1
ATOM 1044 O O . ALA A 1 136 ? -7.493 -10.028 11.723 1.00 88.62 136 ALA A O 1
ATOM 1045 N N . ARG A 1 137 ? -7.097 -8.087 12.792 1.00 86.12 137 ARG A N 1
ATOM 1046 C CA . ARG A 1 137 ? -7.974 -8.309 13.933 1.00 86.12 137 ARG A CA 1
ATOM 1047 C C . ARG A 1 137 ? -9.175 -7.390 13.779 1.00 86.12 137 ARG A C 1
ATOM 1049 O O . ARG A 1 137 ? -9.002 -6.182 13.654 1.00 86.12 137 ARG A O 1
ATOM 1056 N N . LEU A 1 138 ? -10.374 -7.957 13.804 1.00 86.12 138 LEU A N 1
ATOM 1057 C CA . LEU A 1 138 ? -11.595 -7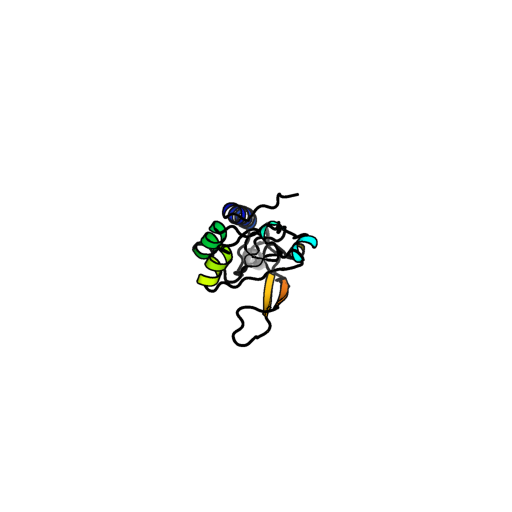.164 13.887 1.00 86.12 138 LEU A CA 1
ATOM 1058 C C . LEU A 1 138 ? -11.707 -6.603 15.304 1.00 86.12 138 LEU A C 1
ATOM 1060 O O . LEU A 1 138 ? -11.534 -7.338 16.279 1.00 86.12 138 LEU A O 1
ATOM 1064 N N . ASP A 1 139 ? -11.952 -5.303 15.415 1.00 79.25 139 ASP A N 1
ATOM 1065 C CA . ASP A 1 139 ? -12.188 -4.688 16.709 1.00 79.25 139 ASP A CA 1
ATOM 1066 C C . ASP A 1 139 ? -13.655 -4.927 17.084 1.00 79.25 139 ASP A C 1
ATOM 1068 O O . ASP A 1 139 ? -14.563 -4.595 16.324 1.00 79.25 139 ASP A O 1
ATOM 1072 N N . ASP A 1 140 ? -13.918 -5.447 18.285 1.00 64.38 140 ASP A N 1
ATOM 1073 C CA . ASP A 1 140 ? -15.279 -5.759 18.767 1.00 64.38 140 ASP A CA 1
ATOM 1074 C C . ASP A 1 140 ? -16.159 -4.516 19.010 1.00 64.38 140 ASP A C 1
ATOM 1076 O O . ASP A 1 140 ? -17.248 -4.589 19.591 1.00 64.38 140 ASP A O 1
ATOM 1080 N N . LYS A 1 141 ? -15.714 -3.337 18.569 1.00 53.00 141 LYS A N 1
ATOM 1081 C CA . LYS A 1 141 ? -16.530 -2.134 18.616 1.00 53.00 141 LYS A CA 1
ATOM 1082 C C . LYS A 1 141 ? -17.569 -2.226 17.512 1.00 53.00 141 LYS A C 1
ATOM 1084 O O . LYS A 1 141 ? -17.353 -1.763 16.395 1.00 53.00 141 LYS A O 1
ATOM 1089 N N . LYS A 1 142 ? -18.734 -2.784 17.857 1.00 44.12 142 LYS A N 1
ATOM 1090 C CA . LYS A 1 142 ? -19.984 -2.521 17.137 1.00 44.12 142 LYS A CA 1
ATOM 1091 C C . LYS A 1 142 ? -19.991 -1.043 16.749 1.00 44.12 142 LYS A C 1
ATOM 1093 O O . LYS A 1 142 ? -19.856 -0.186 17.623 1.00 44.12 142 LYS A O 1
ATOM 1098 N N . CYS A 1 143 ? -20.154 -0.747 15.462 1.00 45.56 143 CYS A N 1
ATOM 1099 C CA . CYS A 1 143 ? -20.617 0.569 15.048 1.00 45.56 143 CYS A CA 1
ATOM 1100 C C . CYS A 1 143 ? -21.976 0.770 15.721 1.00 45.56 143 CYS A C 1
ATOM 1102 O O . CYS A 1 143 ? -22.999 0.286 15.242 1.00 45.56 143 CYS A O 1
ATOM 1104 N N . THR A 1 144 ? -21.988 1.406 16.888 1.00 43.97 144 THR A N 1
ATOM 1105 C CA . THR A 1 144 ? -23.214 1.887 17.501 1.00 43.97 144 THR A CA 1
ATOM 1106 C C . THR A 1 144 ? -23.677 3.040 16.631 1.00 43.97 144 THR A C 1
ATOM 1108 O O . THR A 1 144 ? -23.252 4.181 16.816 1.00 43.97 144 THR A O 1
ATOM 1111 N N . VAL A 1 145 ? -24.525 2.741 15.649 1.00 45.72 145 VAL A N 1
ATOM 1112 C CA . VAL A 1 145 ? -25.458 3.748 15.158 1.00 45.72 145 VAL A CA 1
ATOM 1113 C C . VAL A 1 145 ? -26.221 4.228 16.388 1.00 45.72 145 VAL A C 1
ATOM 1115 O O . VAL A 1 145 ? -26.863 3.444 17.084 1.00 45.72 145 VAL A O 1
ATOM 1118 N N . ASN A 1 146 ? -26.052 5.499 16.740 1.00 48.88 146 ASN A N 1
ATOM 1119 C CA . ASN A 1 146 ? -26.867 6.094 17.784 1.00 48.88 146 ASN A CA 1
ATOM 1120 C C . ASN A 1 146 ? -28.308 6.118 17.272 1.00 48.88 146 ASN A C 1
ATOM 1122 O O . ASN A 1 146 ? -28.658 6.952 16.443 1.00 48.88 146 ASN A O 1
ATOM 1126 N N . ALA A 1 147 ? -29.132 5.215 17.783 1.00 45.44 147 ALA A N 1
ATOM 1127 C CA . ALA A 1 147 ? -30.572 5.369 17.806 1.00 45.44 147 ALA A CA 1
ATOM 1128 C C . ALA A 1 147 ? -31.039 5.021 19.225 1.00 45.44 147 ALA A C 1
ATOM 1130 O O . ALA A 1 147 ? -31.124 3.857 19.590 1.00 45.44 147 ALA A O 1
ATOM 1131 N N . GLY A 1 148 ? -31.289 6.047 20.039 1.00 44.97 148 GLY A N 1
ATOM 1132 C CA . GLY A 1 148 ? -32.324 5.971 21.073 1.00 44.97 148 GLY A CA 1
ATOM 1133 C C . GLY A 1 148 ? -31.934 5.754 22.534 1.00 44.97 148 GLY A C 1
ATOM 1134 O O . GLY A 1 148 ? -32.618 6.321 23.374 1.00 44.97 148 GLY A O 1
ATOM 1135 N N . ASP A 1 149 ? -30.860 5.048 22.892 1.00 48.31 149 ASP A N 1
ATOM 1136 C CA . ASP A 1 149 ? -30.760 4.553 24.282 1.00 48.31 149 ASP A CA 1
ATOM 1137 C C . ASP A 1 149 ? -29.678 5.245 25.129 1.00 48.31 149 ASP A C 1
ATOM 1139 O O . ASP A 1 149 ? -28.670 4.668 25.532 1.00 48.31 149 ASP A O 1
ATOM 1143 N N . ARG A 1 150 ? -29.922 6.514 25.468 1.00 45.12 150 ARG A N 1
ATOM 1144 C CA . ARG A 1 150 ? -29.465 7.084 26.748 1.00 45.12 150 ARG A CA 1
ATOM 1145 C C . ARG A 1 150 ? -30.667 7.632 27.503 1.00 45.12 150 ARG A C 1
ATOM 1147 O O . ARG A 1 150 ? -30.815 8.840 27.676 1.00 45.12 150 ARG A O 1
ATOM 1154 N N . LEU A 1 151 ? -31.519 6.737 27.997 1.00 52.34 151 LEU A N 1
ATOM 1155 C CA . LEU A 1 151 ? -32.342 7.084 29.148 1.00 52.34 151 LEU A CA 1
ATOM 1156 C C . LEU A 1 151 ? -31.395 7.274 30.337 1.00 52.34 151 LEU A C 1
ATOM 1158 O O . LEU A 1 151 ? -30.772 6.340 30.836 1.00 52.34 151 LEU A O 1
ATOM 1162 N N . ASN A 1 152 ? -31.219 8.544 30.697 1.00 54.53 152 ASN A N 1
ATOM 1163 C CA . ASN A 1 152 ? -30.394 9.033 31.789 1.00 54.53 152 ASN A CA 1
ATOM 1164 C C . ASN A 1 152 ? -30.598 8.210 33.068 1.00 54.53 152 ASN A C 1
ATOM 1166 O O . ASN A 1 152 ? -31.589 8.387 33.779 1.00 54.53 152 ASN A O 1
ATOM 1170 N N . SER A 1 153 ? -29.586 7.421 33.433 1.00 50.72 153 SER A N 1
ATOM 1171 C CA . SER A 1 153 ? -29.494 6.762 34.744 1.00 50.72 153 SER A CA 1
ATOM 1172 C C . SER A 1 153 ? -29.519 7.756 35.918 1.00 50.72 153 SER A C 1
ATOM 1174 O O . SER A 1 153 ? -29.735 7.348 37.055 1.00 50.72 153 SER A O 1
ATOM 1176 N N . PHE A 1 154 ? -29.333 9.056 35.663 1.00 56.91 154 PHE A N 1
ATOM 1177 C CA . PHE A 1 154 ? -29.467 10.102 36.675 1.00 56.91 154 PHE A CA 1
ATOM 1178 C C . PHE A 1 154 ? -30.922 10.511 36.947 1.00 56.91 154 PHE A C 1
ATOM 1180 O O . PHE A 1 154 ? -31.230 10.856 38.077 1.00 56.91 154 PHE A O 1
ATOM 1187 N N . GLY A 1 155 ? -31.841 10.439 35.978 1.00 56.09 155 GLY A N 1
ATOM 1188 C CA . GLY A 1 155 ? -33.234 10.868 36.193 1.00 56.09 155 GLY A CA 1
ATOM 1189 C C . GLY A 1 155 ? -34.049 9.877 37.029 1.00 56.09 155 GLY A C 1
ATOM 1190 O O . GLY A 1 155 ? -34.839 10.279 37.879 1.00 56.09 155 GLY A O 1
ATOM 1191 N N . VAL A 1 156 ? -33.812 8.577 36.834 1.00 61.12 156 VAL A N 1
ATOM 1192 C CA . VAL A 1 156 ? -34.568 7.509 37.509 1.00 61.12 156 VAL A CA 1
ATOM 1193 C C . VAL A 1 156 ? -34.290 7.491 39.016 1.00 61.12 156 VAL A C 1
ATOM 1195 O O . VAL A 1 156 ? -35.220 7.322 39.797 1.00 61.12 156 VAL A O 1
ATOM 1198 N N . LEU A 1 157 ? -33.046 7.764 39.432 1.00 62.69 157 LEU A N 1
ATOM 1199 C CA . LEU A 1 157 ? -32.669 7.795 40.849 1.00 62.69 157 LEU A CA 1
ATOM 1200 C C . LEU A 1 157 ? -33.338 8.941 41.619 1.00 62.69 157 LEU A C 1
ATOM 1202 O O . LEU A 1 157 ? -33.805 8.726 42.735 1.00 62.69 157 LEU A O 1
ATOM 1206 N N . TRP A 1 158 ? -33.434 10.136 41.027 1.00 66.50 158 TRP A N 1
ATOM 1207 C CA . TRP A 1 158 ? -34.079 11.285 41.674 1.00 66.50 158 TRP A CA 1
ATOM 1208 C C . TRP A 1 158 ? -35.596 11.115 41.788 1.00 66.50 158 TRP A C 1
ATOM 1210 O O . TRP A 1 158 ? -36.165 11.464 42.818 1.00 66.50 158 TRP A O 1
ATOM 1220 N N . VAL A 1 159 ? -36.248 10.513 40.788 1.00 71.75 159 VAL A N 1
ATOM 1221 C CA . VAL A 1 159 ? -37.695 10.241 40.839 1.00 71.75 159 VAL A CA 1
ATOM 1222 C C . VAL A 1 159 ? -38.022 9.198 41.914 1.00 71.75 159 VAL A C 1
ATOM 1224 O O . VAL A 1 159 ? -38.978 9.384 42.664 1.00 71.75 159 VAL A O 1
ATOM 1227 N N . THR A 1 160 ? -37.202 8.153 42.074 1.00 69.44 160 THR A N 1
ATOM 1228 C CA . THR A 1 160 ? -37.391 7.177 43.162 1.00 69.44 160 THR A CA 1
ATOM 1229 C C . THR A 1 160 ? -37.108 7.761 44.546 1.00 69.44 160 THR A C 1
ATOM 1231 O O . THR A 1 160 ? -37.804 7.419 45.498 1.00 69.44 160 THR A O 1
ATOM 1234 N N . LEU A 1 161 ? -36.135 8.672 44.668 1.00 73.12 161 LEU A N 1
ATOM 1235 C CA . LEU A 1 161 ? -35.815 9.327 45.942 1.00 73.12 161 LEU A CA 1
ATOM 1236 C C . LEU A 1 161 ? -36.918 10.299 46.373 1.00 73.12 161 LEU A C 1
ATOM 1238 O O . LEU A 1 161 ? -37.265 10.338 47.547 1.00 73.12 161 LEU A O 1
ATOM 1242 N N . ILE A 1 162 ? -37.503 11.038 45.425 1.00 76.31 162 ILE A N 1
ATOM 1243 C CA . ILE A 1 162 ? -38.613 11.963 45.690 1.00 76.31 162 ILE A CA 1
ATOM 1244 C C . ILE A 1 162 ? -39.886 11.195 46.069 1.00 76.31 162 ILE A C 1
ATOM 1246 O O . ILE A 1 162 ? -40.545 11.565 47.037 1.00 76.31 162 ILE A O 1
ATOM 1250 N N . LEU A 1 163 ? -40.212 10.096 45.378 1.00 70.62 163 LEU A N 1
ATOM 1251 C CA . LEU A 1 163 ? -41.372 9.263 45.727 1.00 70.62 163 LEU A CA 1
ATOM 1252 C C . LEU A 1 163 ? -41.210 8.573 47.093 1.00 70.62 163 LEU A C 1
ATOM 1254 O O . LEU A 1 163 ? -42.182 8.471 47.837 1.00 70.62 163 LEU A O 1
ATOM 1258 N N . ALA A 1 164 ? -39.989 8.165 47.458 1.00 72.62 164 ALA A N 1
ATOM 1259 C CA . ALA A 1 164 ? -39.698 7.634 48.790 1.00 72.62 164 ALA A CA 1
ATOM 1260 C C . ALA A 1 164 ? -39.785 8.708 49.891 1.00 72.62 164 ALA A C 1
ATOM 1262 O O . ALA A 1 164 ? -40.217 8.403 50.998 1.00 72.62 164 ALA A O 1
ATOM 1263 N N . PHE A 1 165 ? -39.419 9.961 49.596 1.00 69.06 165 PHE A N 1
ATOM 1264 C CA . PHE A 1 165 ? -39.520 11.070 50.552 1.00 69.06 165 PHE A CA 1
ATOM 1265 C C . PHE A 1 165 ? -40.970 11.501 50.797 1.00 69.06 165 PHE A C 1
ATOM 1267 O O . PHE A 1 165 ? -41.340 11.775 51.934 1.00 69.06 165 PHE A O 1
ATOM 1274 N N . ILE A 1 166 ? -41.801 11.529 49.750 1.00 71.12 166 ILE A N 1
ATOM 1275 C CA . ILE A 1 166 ? -43.229 11.858 49.874 1.00 71.12 166 ILE A CA 1
ATOM 1276 C C . ILE A 1 166 ? -43.968 10.741 50.630 1.00 71.12 166 ILE A C 1
ATOM 1278 O O . ILE A 1 166 ? -44.758 11.037 51.517 1.00 71.12 166 ILE A O 1
ATOM 1282 N N . GLY A 1 167 ? -43.646 9.467 50.374 1.00 62.22 167 GLY A N 1
ATOM 1283 C CA . GLY A 1 167 ? -44.242 8.332 51.094 1.00 62.22 167 GLY A CA 1
ATOM 1284 C C . GLY A 1 167 ? -43.831 8.190 52.569 1.00 62.22 167 GLY A C 1
ATOM 1285 O O . GLY A 1 167 ? -44.438 7.400 53.284 1.00 62.22 167 GLY A O 1
ATOM 1286 N N . PHE A 1 168 ? -42.820 8.933 53.036 1.00 60.94 168 PHE A N 1
ATOM 1287 C CA . PHE A 1 168 ? -42.376 8.940 54.438 1.00 60.94 168 PHE A CA 1
ATOM 1288 C C . PHE A 1 168 ? -42.993 10.091 55.258 1.00 60.94 168 PHE A C 1
ATOM 1290 O O . PHE A 1 168 ? -42.784 10.159 56.464 1.00 60.94 168 PHE A O 1
ATOM 1297 N N . LEU A 1 169 ? -43.743 10.997 54.618 1.00 54.03 169 LEU A N 1
ATOM 1298 C CA . LEU A 1 169 ? -44.396 12.147 55.261 1.00 54.03 169 LEU A CA 1
ATOM 1299 C C . LEU A 1 169 ? -45.893 11.937 55.555 1.00 54.03 169 LEU A C 1
ATOM 1301 O O . LEU A 1 169 ? -46.515 12.830 56.123 1.00 54.03 169 LEU A O 1
ATOM 1305 N N . ASP A 1 170 ? -46.442 10.765 55.226 1.00 55.19 170 ASP A N 1
ATOM 1306 C CA . ASP A 1 170 ? -47.829 10.369 55.521 1.00 55.19 170 ASP A CA 1
ATOM 1307 C C . ASP A 1 170 ? -47.938 9.362 56.700 1.00 55.19 170 ASP A C 1
ATOM 1309 O O . ASP A 1 170 ? -48.908 8.603 56.780 1.00 55.19 170 ASP A O 1
ATOM 1313 N N . PHE A 1 171 ? -46.967 9.342 57.630 1.00 52.62 171 PHE A N 1
ATOM 1314 C CA . PHE A 1 171 ? -47.056 8.620 58.915 1.00 52.62 171 PHE A CA 1
ATOM 1315 C C . PHE A 1 171 ? -46.684 9.511 60.106 1.00 52.62 171 PHE A C 1
ATOM 1317 O O . PHE A 1 171 ? -45.685 10.258 59.996 1.00 52.62 171 PHE A O 1
#

Foldseek 3Di:
DPPQEAQALVNVVVVCVVVVLDDADAQEDEREPPWAADPVQVPDPDLQPRATYAHDLNNLQCCVVPRVHQEYEYLAQANHGSNDPPNNSCVSCVVSPRYYHYNDPDSVVDDPGQKDKDWAFDDDVVDPGGDTDIDIGHHPPDPPPDDDDDPDPVVVVVVVVVVVVVVVVPD

pLDDT: mean 71.51, std 17.51, range [25.83, 92.94]

InterPro domains:
  IPR007325 Kynurenine formamidase/cyclase-like [PF04199] (49-80)
  IPR007325 Kynurenine formamidase/cyclase-like [PTHR31118] (48-136)
  IPR037175 Kynurenine formamidase superfamily [G3DSA:3.50.30.50] (33-138)
  IPR037175 Kynurenine formamidase superfamily [SSF102198] (47-138)